Protein AF-A0A386PQL9-F1 (afdb_monomer_lite)

InterPro domains:
  IPR015046 Lactococcin-A immunity protein-like [PF08951] (4-92)

Sequence (111 aa):
MNSQKKEAFVGKIDNLLERLDKSTPKDDEQVKSLIQKAYNDINRPEKVSQQFNQVQDAISDLDVSFQRLALSKKYHFSSEQNDVINELRTLSRKSLKDSFIGAINGAVIPH

Secondary structure (DSSP, 8-state):
--HHHHHHHHHHHHHHHHHHHHHS-TT-HHHHHHHHHHHHHHHSSSSHHHHHHHHHHHHHHHHHHHHHHHHTTS----HHHHHHHHHHHHHHHHHHHHHHHHHHHHHS---

Foldseek 3Di:
DDQVVLVVLLVVLLVLLVVLLVPDDPPPPVLNVLSVQLNCQLVVDPGSVVSLVSLLVSLVSSLVSVVVCVVVVVDDQDPVSVVSNVVSNVSSVVSVVVVVVVVVVVVPDDD

pLDDT: mean 90.75, std 13.63, range [40.53, 98.5]

Radius of gyration: 15.43 Å; chains: 1; bounding box: 32×23×54 Å

Organism: NCBI:txid2304606

Structure (mmCIF, N/CA/C/O backbone):
data_AF-A0A386PQL9-F1
#
_entry.id   AF-A0A386PQL9-F1
#
loop_
_atom_site.group_PDB
_atom_site.id
_atom_site.type_symbol
_atom_site.label_atom_id
_atom_site.label_alt_id
_atom_site.label_comp_id
_atom_site.label_asym_id
_atom_site.label_entity_id
_atom_site.label_seq_id
_atom_site.pdbx_PDB_ins_code
_atom_site.Cartn_x
_atom_site.Cartn_y
_atom_site.Cartn_z
_atom_site.occupancy
_atom_site.B_iso_or_equiv
_atom_site.auth_seq_id
_atom_site.auth_comp_id
_atom_site.auth_asym_id
_atom_site.auth_atom_id
_atom_site.pdbx_PDB_model_num
ATOM 1 N N . MET A 1 1 ? -5.503 -0.508 20.065 1.00 72.44 1 MET A N 1
ATOM 2 C CA . MET A 1 1 ? -5.490 0.945 19.744 1.00 72.44 1 MET A CA 1
ATOM 3 C C . MET A 1 1 ? -6.903 1.514 19.842 1.00 72.44 1 MET A C 1
ATOM 5 O O . MET A 1 1 ? -7.836 0.775 19.549 1.00 72.44 1 MET A O 1
ATOM 9 N N . ASN A 1 2 ? -7.059 2.786 20.234 1.00 84.62 2 ASN A N 1
ATOM 10 C CA . ASN A 1 2 ? -8.352 3.489 20.176 1.00 84.62 2 ASN A CA 1
ATOM 11 C C . ASN A 1 2 ? -8.689 3.912 18.728 1.00 84.62 2 ASN A C 1
ATOM 13 O O . ASN A 1 2 ? -7.824 3.844 17.852 1.00 84.62 2 ASN A O 1
ATOM 17 N N . SER A 1 3 ? -9.931 4.337 18.474 1.00 85.12 3 SER A N 1
ATOM 18 C CA . SER A 1 3 ? -10.421 4.639 17.118 1.00 85.12 3 SER A CA 1
ATOM 19 C C . SER A 1 3 ? -9.625 5.741 16.412 1.00 85.12 3 SER A C 1
ATOM 21 O O . SER A 1 3 ? -9.207 5.529 15.282 1.00 85.12 3 SER A O 1
ATOM 23 N N . GLN A 1 4 ? -9.302 6.845 17.097 1.00 90.38 4 GLN A N 1
ATOM 24 C CA . GLN A 1 4 ? -8.495 7.937 16.526 1.00 90.38 4 GLN A CA 1
ATOM 25 C C . GLN A 1 4 ? -7.104 7.474 16.076 1.00 90.38 4 GLN A C 1
ATOM 27 O O . GLN A 1 4 ? -6.627 7.844 15.008 1.00 90.38 4 GLN A O 1
ATOM 32 N N . LYS A 1 5 ? -6.435 6.624 16.870 1.00 91.38 5 LYS A N 1
ATOM 33 C CA . LYS A 1 5 ? -5.129 6.078 16.479 1.00 91.38 5 LYS A CA 1
ATOM 34 C C . LYS A 1 5 ? -5.245 5.122 15.290 1.00 91.38 5 LYS A C 1
ATOM 36 O O . LYS A 1 5 ? -4.307 5.053 14.505 1.00 91.38 5 LYS A O 1
ATOM 41 N N . LYS A 1 6 ? -6.350 4.375 15.168 1.00 91.94 6 LYS A N 1
ATOM 42 C CA . LYS A 1 6 ? -6.602 3.513 14.000 1.00 9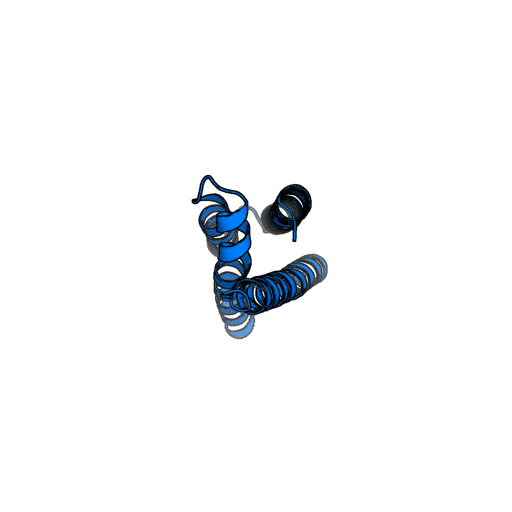1.94 6 LYS A CA 1
ATOM 43 C C . LYS A 1 6 ? -6.853 4.343 12.742 1.00 91.94 6 LYS A C 1
ATOM 45 O O . LYS A 1 6 ? -6.293 4.017 11.709 1.00 91.94 6 LYS A O 1
ATOM 50 N N . GLU A 1 7 ? -7.613 5.426 12.852 1.00 94.38 7 GLU A N 1
ATOM 51 C CA . GLU A 1 7 ? -7.885 6.353 11.749 1.00 94.38 7 GLU A CA 1
ATOM 52 C C . GLU A 1 7 ? -6.600 7.012 11.245 1.00 94.38 7 GLU A C 1
ATOM 54 O O . GLU A 1 7 ? -6.273 6.911 10.068 1.00 94.38 7 GLU A O 1
ATOM 59 N N . ALA A 1 8 ? -5.793 7.572 12.153 1.00 95.62 8 ALA A N 1
ATOM 60 C CA . ALA A 1 8 ? -4.492 8.138 11.802 1.00 95.62 8 ALA A CA 1
ATOM 61 C C . ALA A 1 8 ? -3.545 7.095 11.182 1.00 95.62 8 ALA A C 1
ATOM 63 O O . ALA A 1 8 ? -2.733 7.416 10.315 1.00 95.62 8 ALA A O 1
ATOM 64 N N . PHE A 1 9 ? -3.635 5.838 11.624 1.00 95.44 9 PHE A N 1
ATOM 65 C CA . PHE A 1 9 ? -2.850 4.746 11.062 1.00 95.44 9 PHE A CA 1
ATOM 66 C C . PHE A 1 9 ? -3.298 4.388 9.640 1.00 95.44 9 PHE A C 1
ATOM 68 O O . PHE A 1 9 ? -2.445 4.293 8.762 1.00 95.44 9 PHE A O 1
ATOM 75 N N . VAL A 1 10 ? -4.605 4.227 9.403 1.00 96.50 10 VAL A N 1
ATOM 76 C CA . VAL A 1 10 ? -5.162 3.966 8.064 1.00 96.50 10 VAL A CA 1
ATOM 77 C C . VAL A 1 10 ? -4.819 5.121 7.124 1.00 96.50 10 VAL A C 1
ATOM 79 O O . VAL A 1 10 ? -4.219 4.883 6.083 1.00 96.50 10 VAL A O 1
ATOM 82 N N . GLY A 1 11 ? -5.014 6.371 7.556 1.00 97.50 11 GLY A N 1
ATOM 83 C CA . GLY A 1 11 ? -4.627 7.541 6.767 1.00 97.50 11 GLY A CA 1
ATOM 84 C C . GLY A 1 11 ? -3.127 7.590 6.446 1.00 97.50 11 GLY A C 1
ATOM 85 O O . GLY A 1 11 ? -2.732 8.029 5.369 1.00 97.50 11 GLY A O 1
ATOM 86 N N . LYS A 1 12 ? -2.254 7.095 7.335 1.00 97.75 12 LYS A N 1
ATOM 87 C CA . LYS A 1 12 ? -0.821 6.962 7.025 1.00 97.75 12 LYS A CA 1
ATOM 88 C C . LYS A 1 12 ? -0.567 5.928 5.921 1.00 97.75 12 LYS A C 1
ATOM 90 O O . LYS A 1 12 ? 0.272 6.179 5.060 1.00 97.75 12 LYS A O 1
ATOM 95 N N . ILE A 1 13 ? -1.262 4.790 5.946 1.00 98.12 13 ILE A N 1
ATOM 96 C CA . ILE A 1 13 ? -1.167 3.769 4.893 1.00 98.12 13 ILE A CA 1
ATOM 97 C C . ILE A 1 13 ? -1.662 4.330 3.557 1.00 98.12 13 ILE A C 1
ATOM 99 O O . ILE A 1 13 ? -0.957 4.203 2.559 1.00 98.12 13 ILE A O 1
ATOM 103 N N . ASP A 1 14 ? -2.804 5.015 3.553 1.00 98.38 14 ASP A N 1
ATOM 104 C CA . ASP A 1 14 ? -3.382 5.632 2.356 1.00 98.38 14 ASP A CA 1
ATOM 105 C C . ASP A 1 14 ? -2.427 6.641 1.712 1.00 98.38 14 ASP A C 1
ATOM 107 O O . ASP A 1 14 ? -2.178 6.579 0.511 1.00 98.38 14 ASP A O 1
ATOM 111 N N . ASN A 1 15 ? -1.808 7.509 2.517 1.00 98.44 15 ASN A N 1
ATOM 112 C CA . ASN A 1 15 ? -0.818 8.472 2.031 1.00 98.44 15 ASN A CA 1
ATOM 113 C C . ASN A 1 15 ? 0.412 7.790 1.407 1.00 98.44 15 ASN A C 1
ATOM 115 O O . ASN A 1 15 ? 0.964 8.278 0.420 1.00 98.44 15 ASN A O 1
ATOM 119 N N . LEU A 1 16 ? 0.865 6.666 1.971 1.00 98.50 16 LEU A N 1
ATOM 120 C CA . LEU A 1 16 ? 1.985 5.903 1.416 1.00 98.50 16 LEU A CA 1
ATOM 121 C C . LEU A 1 16 ? 1.603 5.220 0.099 1.00 98.50 16 LEU A C 1
ATOM 123 O O . LEU A 1 16 ? 2.393 5.256 -0.843 1.00 98.50 16 LEU A O 1
ATOM 127 N N . LEU A 1 17 ? 0.400 4.648 0.009 1.00 98.50 17 LEU A N 1
ATOM 128 C CA . LEU A 1 17 ? -0.122 4.071 -1.232 1.00 98.50 17 LEU A CA 1
ATOM 129 C C . LEU A 1 17 ? -0.287 5.142 -2.315 1.00 98.50 17 LEU A C 1
ATOM 131 O O . LEU A 1 17 ? 0.127 4.927 -3.450 1.00 98.50 17 LEU A O 1
ATOM 135 N N . GLU A 1 18 ? -0.798 6.323 -1.969 1.00 98.25 18 GLU A N 1
ATOM 136 C CA . GLU A 1 18 ? -0.923 7.443 -2.903 1.00 98.25 18 GLU A CA 1
ATOM 137 C C . GLU A 1 18 ? 0.451 7.938 -3.384 1.00 98.25 18 GLU A C 1
ATOM 139 O O . GLU A 1 18 ? 0.654 8.171 -4.578 1.00 98.25 18 GLU A O 1
ATOM 144 N N . ARG A 1 19 ? 1.433 8.063 -2.481 1.00 98.12 19 ARG A N 1
ATOM 145 C CA . ARG A 1 19 ? 2.812 8.419 -2.851 1.00 98.12 19 ARG A CA 1
ATOM 146 C C . ARG A 1 19 ? 3.430 7.368 -3.774 1.00 98.12 19 ARG A C 1
ATOM 148 O O . ARG A 1 19 ? 4.118 7.718 -4.736 1.00 98.12 19 ARG A O 1
ATOM 155 N N . LEU A 1 20 ? 3.165 6.089 -3.517 1.00 97.81 20 LEU A N 1
ATOM 156 C CA . LEU A 1 20 ? 3.627 5.007 -4.375 1.00 97.81 20 LEU A CA 1
ATOM 157 C C . LEU A 1 20 ? 2.972 5.063 -5.764 1.00 97.81 20 LEU A C 1
ATOM 159 O O . LEU A 1 20 ? 3.675 4.951 -6.766 1.00 97.81 20 LEU A O 1
ATOM 163 N N . ASP A 1 21 ? 1.664 5.325 -5.849 1.00 97.88 21 ASP A N 1
ATOM 164 C CA . ASP A 1 21 ? 0.964 5.478 -7.133 1.00 97.88 21 ASP A CA 1
ATOM 165 C C . ASP A 1 21 ? 1.498 6.675 -7.934 1.00 97.88 21 ASP A C 1
ATOM 167 O O . ASP A 1 21 ? 1.749 6.564 -9.136 1.00 97.88 21 ASP A O 1
ATOM 171 N N . LYS A 1 22 ? 1.734 7.810 -7.264 1.00 97.31 22 LYS A N 1
ATOM 172 C CA . LYS A 1 22 ? 2.265 9.032 -7.889 1.00 97.31 22 LYS A CA 1
ATOM 173 C C . LYS A 1 22 ? 3.697 8.871 -8.392 1.00 97.31 22 LYS A C 1
ATOM 175 O O . LYS A 1 22 ? 4.043 9.465 -9.409 1.00 97.31 22 LYS A O 1
ATOM 180 N N . SER A 1 23 ? 4.522 8.093 -7.692 1.00 97.19 23 SER A N 1
ATOM 181 C CA . SER A 1 23 ? 5.899 7.796 -8.119 1.00 97.19 23 SER A CA 1
ATOM 182 C C . SER A 1 23 ? 5.976 6.733 -9.221 1.00 97.19 23 SER A C 1
ATOM 184 O O . SER A 1 23 ? 7.023 6.573 -9.845 1.00 97.19 23 SER A O 1
ATOM 186 N N . THR A 1 24 ? 4.885 6.007 -9.476 1.00 96.88 24 THR A N 1
ATOM 187 C CA . THR A 1 24 ? 4.800 5.007 -10.545 1.00 96.88 24 THR A CA 1
ATOM 188 C C . THR A 1 24 ? 4.522 5.691 -11.894 1.00 96.88 24 THR A C 1
ATOM 190 O O . THR A 1 24 ? 3.627 6.543 -11.962 1.00 96.88 24 THR A O 1
ATOM 193 N N . PRO A 1 25 ? 5.241 5.334 -12.982 1.00 95.88 25 PRO A N 1
ATOM 194 C CA . PRO A 1 25 ? 4.974 5.847 -14.325 1.00 95.88 25 PRO A CA 1
ATOM 195 C C . PRO A 1 25 ? 3.501 5.716 -14.722 1.00 95.88 25 PRO A C 1
ATOM 197 O O . PRO A 1 25 ? 2.816 4.769 -14.340 1.00 95.88 25 PRO A O 1
ATOM 200 N N . LYS A 1 26 ? 2.991 6.694 -15.479 1.00 92.00 26 LYS A N 1
ATOM 201 C CA . LYS A 1 26 ? 1.565 6.750 -15.851 1.00 92.00 26 LYS A CA 1
ATOM 202 C C . LYS A 1 26 ? 1.125 5.585 -16.734 1.00 92.00 26 LYS A C 1
ATOM 204 O O . LYS A 1 26 ? -0.037 5.208 -16.674 1.00 92.00 26 LYS A O 1
ATOM 209 N N . ASP A 1 27 ? 2.042 5.062 -17.530 1.00 93.75 27 ASP A N 1
ATOM 210 C CA . ASP A 1 27 ? 1.871 3.956 -18.467 1.00 93.75 27 ASP A CA 1
ATOM 211 C C . ASP A 1 27 ? 2.074 2.576 -17.825 1.00 93.75 27 ASP A C 1
ATOM 213 O O . ASP A 1 27 ? 1.750 1.563 -18.444 1.00 93.75 27 ASP A O 1
ATOM 217 N N . ASP A 1 28 ? 2.538 2.510 -16.572 1.00 95.44 28 ASP A N 1
ATOM 218 C CA . ASP A 1 28 ? 2.624 1.248 -15.839 1.00 95.44 28 ASP A CA 1
ATOM 219 C C . ASP A 1 28 ? 1.290 0.901 -15.164 1.00 95.44 28 ASP A C 1
ATOM 221 O O . ASP A 1 28 ? 1.099 1.004 -13.946 1.00 95.44 28 ASP A O 1
ATOM 225 N N . GLU A 1 29 ? 0.327 0.501 -15.994 1.00 95.69 29 GLU A N 1
ATOM 226 C CA . GLU A 1 29 ? -1.017 0.123 -15.549 1.00 95.69 29 GLU A CA 1
ATOM 227 C C . GLU A 1 29 ? -0.995 -1.071 -14.589 1.00 95.69 29 GLU A C 1
ATOM 229 O O . GLU A 1 29 ? -1.833 -1.162 -13.690 1.00 95.69 29 GLU A O 1
ATOM 234 N N . GLN A 1 30 ? -0.023 -1.978 -14.741 1.00 96.62 30 GLN A N 1
ATOM 235 C CA . GLN A 1 30 ? 0.083 -3.161 -13.898 1.00 96.62 30 GLN A CA 1
ATOM 236 C C . GLN A 1 30 ? 0.410 -2.782 -12.452 1.00 96.62 30 GLN A C 1
ATOM 238 O O . GLN A 1 30 ? -0.293 -3.212 -11.534 1.00 96.62 30 GLN A O 1
ATOM 243 N N . VAL A 1 31 ? 1.456 -1.983 -12.231 1.00 97.38 31 VAL A N 1
ATOM 244 C CA . VAL A 1 31 ? 1.845 -1.560 -10.880 1.00 97.38 31 VAL A CA 1
ATOM 245 C C . VAL A 1 31 ? 0.770 -0.660 -10.272 1.00 97.38 31 VAL A C 1
ATOM 247 O O . VAL A 1 31 ? 0.376 -0.882 -9.125 1.00 97.38 31 VAL A O 1
ATOM 250 N N . LYS A 1 32 ? 0.216 0.284 -11.044 1.00 97.94 32 LYS A N 1
ATOM 251 C CA . LYS A 1 32 ? -0.870 1.161 -10.574 1.00 97.94 32 LYS A CA 1
ATOM 252 C C . LYS A 1 32 ? -2.116 0.387 -10.160 1.00 97.94 32 LYS A C 1
ATOM 254 O O . LYS A 1 32 ? -2.664 0.641 -9.089 1.00 97.94 32 LYS A O 1
ATOM 259 N N . SER A 1 33 ? -2.533 -0.602 -10.950 1.00 98.19 33 SER A N 1
ATOM 260 C CA . SER A 1 33 ? -3.689 -1.442 -10.625 1.00 98.19 33 SER A CA 1
ATOM 261 C C . SER A 1 33 ? -3.496 -2.198 -9.307 1.00 98.19 33 SER A C 1
ATOM 263 O O . SER A 1 33 ? -4.417 -2.261 -8.492 1.00 98.19 33 SER A O 1
ATOM 265 N N . LEU A 1 34 ? -2.290 -2.713 -9.045 1.00 98.50 34 LEU A N 1
ATOM 266 C CA . LEU A 1 34 ? -1.979 -3.388 -7.783 1.00 98.50 34 LEU A CA 1
ATOM 267 C C . LEU A 1 34 ? -2.062 -2.433 -6.582 1.00 98.50 34 LEU A C 1
ATOM 269 O O . LEU A 1 34 ? -2.643 -2.793 -5.557 1.00 98.50 34 LEU A O 1
ATOM 273 N N . ILE A 1 35 ? -1.532 -1.213 -6.714 1.00 98.50 35 ILE A N 1
ATOM 274 C CA . ILE A 1 35 ? -1.585 -0.191 -5.656 1.00 98.50 35 ILE A CA 1
ATOM 275 C C . ILE A 1 35 ? -3.037 0.208 -5.370 1.00 98.50 35 ILE A C 1
ATOM 277 O O . ILE A 1 35 ? -3.463 0.221 -4.215 1.00 98.50 35 ILE A O 1
ATOM 281 N N . GLN A 1 36 ? -3.817 0.473 -6.420 1.00 98.12 36 GLN A N 1
ATOM 282 C CA . GLN A 1 36 ? -5.230 0.830 -6.299 1.00 98.12 36 GLN A CA 1
ATOM 283 C C . GLN A 1 36 ? -6.059 -0.305 -5.702 1.00 98.12 36 GLN A C 1
ATOM 285 O O . GLN A 1 36 ? -6.929 -0.051 -4.872 1.00 98.12 36 GLN A O 1
ATOM 290 N N . LYS A 1 37 ? -5.774 -1.561 -6.066 1.00 98.50 37 LYS A N 1
ATOM 291 C CA . LYS A 1 37 ? -6.407 -2.725 -5.442 1.00 98.50 37 LYS A CA 1
ATOM 292 C C . LYS A 1 37 ? -6.167 -2.727 -3.933 1.00 98.50 37 LYS A C 1
ATOM 294 O O . LYS A 1 37 ? -7.130 -2.846 -3.186 1.00 98.50 37 LYS A O 1
ATOM 299 N N . ALA A 1 38 ? -4.925 -2.543 -3.482 1.00 98.50 38 ALA A N 1
ATOM 300 C CA . ALA A 1 38 ? -4.614 -2.510 -2.053 1.00 98.50 38 ALA A CA 1
ATOM 301 C C . ALA A 1 38 ? -5.332 -1.358 -1.328 1.00 98.50 38 ALA A C 1
ATOM 303 O O . ALA A 1 38 ? -5.912 -1.569 -0.264 1.00 98.50 38 ALA A O 1
ATOM 304 N N . TYR A 1 39 ? -5.352 -0.163 -1.927 1.00 98.50 39 TYR A N 1
ATOM 305 C CA . TYR A 1 39 ? -6.089 0.987 -1.395 1.00 98.50 39 TYR A CA 1
ATOM 306 C C . TYR A 1 39 ? -7.588 0.688 -1.252 1.00 98.50 39 TYR A C 1
ATOM 308 O O . TYR A 1 39 ? -8.179 0.929 -0.198 1.00 98.50 39 TYR A O 1
ATOM 316 N N . ASN A 1 40 ? -8.195 0.112 -2.290 1.00 98.31 40 ASN A N 1
ATOM 317 C CA . ASN A 1 40 ? -9.612 -0.234 -2.303 1.00 98.31 40 ASN A CA 1
ATOM 318 C C . ASN A 1 40 ? -9.938 -1.351 -1.306 1.00 98.31 40 ASN A C 1
ATOM 320 O O . ASN A 1 40 ? -10.941 -1.258 -0.607 1.00 98.31 40 ASN A O 1
ATOM 324 N N . ASP A 1 41 ? -9.098 -2.382 -1.199 1.00 98.19 41 ASP A N 1
ATOM 325 C CA . ASP A 1 41 ? -9.292 -3.489 -0.257 1.00 98.19 41 ASP A CA 1
ATOM 326 C C . ASP A 1 41 ? -9.296 -2.981 1.199 1.00 98.19 41 ASP A C 1
ATOM 328 O O . ASP A 1 41 ? -10.141 -3.396 1.999 1.00 98.19 41 ASP A O 1
ATOM 332 N N . ILE A 1 42 ? -8.414 -2.025 1.524 1.00 97.94 42 ILE A N 1
ATOM 333 C CA . ILE A 1 42 ? -8.358 -1.374 2.842 1.00 97.94 42 ILE A CA 1
ATOM 334 C C . ILE A 1 42 ? -9.590 -0.508 3.089 1.00 97.94 42 ILE A C 1
ATOM 336 O O . ILE A 1 42 ? -10.167 -0.585 4.172 1.00 97.94 42 ILE A O 1
ATOM 340 N N . ASN A 1 43 ? -9.997 0.296 2.104 1.00 97.75 43 ASN A N 1
ATOM 341 C CA . ASN A 1 43 ? -11.046 1.307 2.260 1.00 97.75 43 ASN A CA 1
ATOM 342 C C . ASN A 1 43 ? -12.464 0.805 1.951 1.00 97.75 43 ASN A C 1
ATOM 344 O O . ASN A 1 43 ? -13.431 1.529 2.176 1.00 97.75 43 ASN A O 1
ATOM 348 N N . ARG A 1 44 ? -12.619 -0.439 1.485 1.00 97.25 44 ARG A N 1
ATOM 349 C CA . ARG A 1 44 ? -13.923 -1.062 1.213 1.00 97.25 44 ARG A CA 1
ATOM 350 C C . ARG A 1 44 ? -14.858 -1.079 2.434 1.00 97.25 44 ARG A C 1
ATOM 352 O O . ARG A 1 44 ? -16.046 -0.828 2.249 1.00 97.25 44 ARG A O 1
ATOM 359 N N . PRO A 1 45 ? -14.410 -1.410 3.662 1.00 96.25 45 PRO A N 1
ATOM 360 C CA . PRO A 1 45 ? -15.266 -1.332 4.842 1.00 96.25 45 PRO A CA 1
ATOM 361 C C . PRO A 1 45 ? -15.496 0.119 5.282 1.00 96.25 45 PRO A C 1
ATOM 363 O O . PRO A 1 45 ? -14.559 0.909 5.338 1.00 96.25 45 PRO A O 1
ATOM 366 N N . GLU A 1 46 ? -16.713 0.443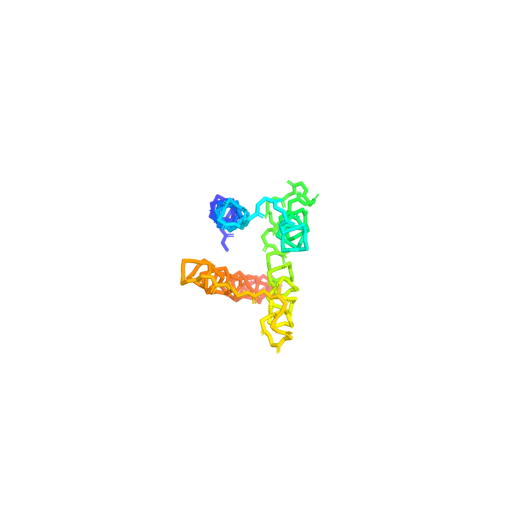 5.722 1.00 93.69 46 GLU A N 1
ATOM 367 C CA . GLU A 1 46 ? -17.049 1.784 6.235 1.00 93.69 46 GLU A CA 1
ATOM 368 C C . GLU A 1 46 ? -16.430 2.076 7.611 1.00 93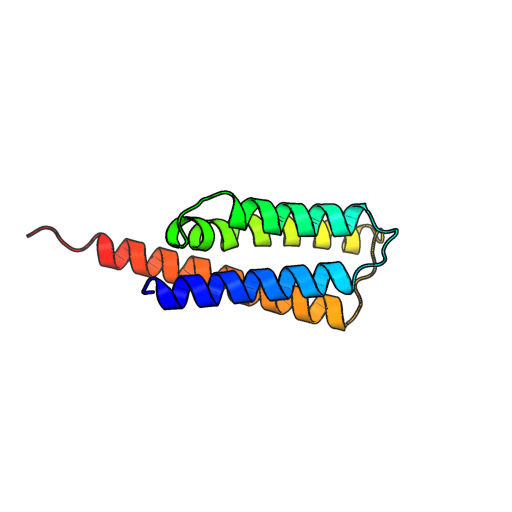.69 46 GLU A C 1
ATOM 370 O O . GLU A 1 46 ? -16.190 3.224 7.982 1.00 93.69 46 GLU A O 1
ATOM 375 N N . LYS A 1 47 ? -16.193 1.035 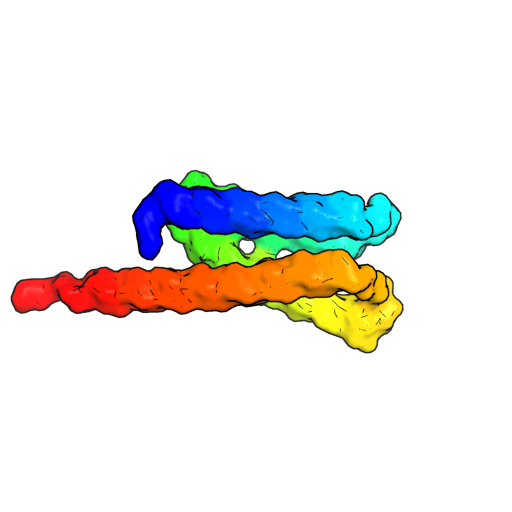8.419 1.00 95.19 47 LYS A N 1
ATOM 376 C CA . LYS A 1 47 ? -15.694 1.194 9.789 1.00 95.19 47 LYS A CA 1
ATOM 377 C C . LYS A 1 47 ? -14.172 1.194 9.806 1.00 95.19 47 LYS A C 1
ATOM 379 O O . LYS A 1 47 ? -13.557 0.179 9.488 1.00 95.19 47 LYS A O 1
ATOM 384 N N . VAL A 1 48 ? -13.574 2.246 10.366 1.00 93.56 48 VAL A N 1
ATOM 385 C CA . VAL A 1 48 ? -12.116 2.371 10.580 1.00 93.56 48 VAL A CA 1
ATOM 386 C C . VAL A 1 48 ? -11.504 1.152 11.283 1.00 93.56 48 VAL A C 1
ATOM 388 O O . VAL A 1 48 ? -10.384 0.740 10.991 1.00 93.56 48 VAL A O 1
ATOM 391 N N . SER A 1 49 ? -12.229 0.527 12.215 1.00 91.06 49 SER A N 1
ATOM 392 C CA . SER A 1 49 ? -11.753 -0.690 12.882 1.00 91.06 49 SER A CA 1
ATOM 393 C C . SER A 1 49 ? -11.605 -1.879 11.932 1.00 91.06 49 SER A C 1
ATOM 395 O O . SER A 1 49 ? -10.691 -2.674 12.126 1.00 91.06 49 SER A O 1
ATOM 397 N N . GLN A 1 50 ? -12.480 -1.993 10.932 1.00 92.88 50 GLN A N 1
ATOM 398 C CA . GLN A 1 50 ? -12.428 -3.023 9.901 1.00 92.88 50 GLN A CA 1
ATOM 399 C C . GLN A 1 50 ? -11.368 -2.682 8.855 1.00 92.88 50 GLN A C 1
ATOM 401 O O . GLN A 1 50 ? -10.577 -3.558 8.528 1.00 92.88 50 GLN A O 1
ATOM 406 N N . GLN A 1 51 ? -11.278 -1.419 8.420 1.00 95.38 51 GLN A N 1
ATOM 407 C CA . GLN A 1 51 ? -10.209 -0.943 7.531 1.00 95.38 51 GLN A CA 1
ATOM 408 C C . GLN A 1 51 ? -8.824 -1.261 8.112 1.00 95.38 51 GLN A C 1
ATOM 410 O O . GLN A 1 51 ? -7.991 -1.880 7.457 1.00 95.38 51 GLN A O 1
ATOM 415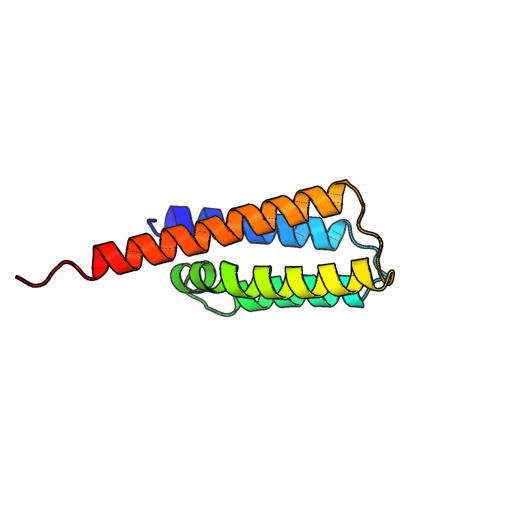 N N . PHE A 1 52 ? -8.611 -0.954 9.398 1.00 94.06 52 PHE A N 1
ATOM 416 C CA . PHE A 1 52 ? -7.377 -1.279 10.120 1.00 94.06 52 PHE A CA 1
ATOM 417 C C . PHE A 1 52 ? -7.027 -2.774 10.061 1.00 94.06 52 PHE A C 1
ATOM 419 O O . PHE A 1 52 ? -5.862 -3.125 9.872 1.00 94.06 52 PHE A O 1
ATOM 426 N N . ASN A 1 53 ? -8.031 -3.647 10.189 1.00 91.94 53 ASN A N 1
ATOM 427 C CA . ASN A 1 53 ? -7.843 -5.094 10.116 1.00 91.94 53 ASN A CA 1
ATOM 428 C C . ASN A 1 53 ? -7.522 -5.569 8.686 1.00 91.94 53 ASN A C 1
ATOM 430 O O . ASN A 1 53 ? -6.829 -6.567 8.539 1.00 91.94 53 ASN A O 1
ATOM 434 N N . GLN A 1 54 ? -7.995 -4.871 7.644 1.00 95.19 54 GLN A N 1
ATOM 435 C CA . GLN A 1 54 ? -7.681 -5.197 6.244 1.00 95.19 54 GLN A CA 1
ATOM 436 C C . GLN A 1 54 ? -6.245 -4.828 5.847 1.00 95.19 54 GLN A C 1
ATOM 438 O O . GLN A 1 54 ? -5.727 -5.392 4.887 1.00 95.19 54 GLN A O 1
ATOM 443 N N . VAL A 1 55 ? -5.583 -3.917 6.576 1.00 95.75 55 VAL A N 1
ATOM 444 C CA . VAL A 1 55 ? -4.237 -3.430 6.216 1.00 95.75 55 VAL A CA 1
ATOM 445 C C . VAL A 1 55 ? -3.244 -4.572 6.037 1.00 95.75 55 VAL A C 1
ATOM 447 O O . VAL A 1 55 ? -2.492 -4.565 5.067 1.00 95.75 55 VAL A O 1
ATOM 450 N N . GLN A 1 56 ? -3.223 -5.545 6.954 1.00 94.69 56 GLN A N 1
ATOM 451 C CA . GLN A 1 56 ? -2.233 -6.618 6.875 1.00 94.69 56 GLN A CA 1
ATOM 452 C C . GLN A 1 56 ? -2.380 -7.435 5.590 1.00 94.69 56 GLN A C 1
ATOM 454 O O . GLN A 1 56 ? -1.387 -7.683 4.907 1.00 94.69 56 GLN A O 1
ATOM 459 N N . ASP A 1 57 ? -3.604 -7.844 5.275 1.00 95.38 57 ASP A N 1
ATOM 460 C CA . ASP A 1 57 ? -3.873 -8.721 4.140 1.00 95.38 57 ASP A CA 1
ATOM 461 C C . ASP A 1 57 ? -3.632 -7.976 2.822 1.00 95.38 57 ASP A C 1
ATOM 463 O O . ASP A 1 57 ? -2.876 -8.446 1.973 1.00 95.38 57 ASP A O 1
ATOM 467 N N . ALA A 1 58 ? -4.162 -6.754 2.695 1.00 97.94 58 ALA A N 1
ATOM 468 C CA . ALA A 1 58 ? -4.016 -5.941 1.489 1.00 97.94 58 ALA A CA 1
ATOM 469 C C . ALA A 1 58 ? -2.549 -5.598 1.174 1.00 97.94 58 ALA A C 1
ATOM 471 O O . ALA A 1 58 ? -2.118 -5.688 0.022 1.00 97.94 58 ALA A O 1
ATOM 472 N N . ILE A 1 59 ? -1.757 -5.234 2.190 1.00 98.19 59 ILE A N 1
ATOM 473 C CA . ILE A 1 59 ? -0.337 -4.916 1.996 1.00 98.19 59 ILE A CA 1
ATOM 474 C C . ILE A 1 59 ? 0.495 -6.181 1.758 1.00 98.19 59 ILE A C 1
ATOM 476 O O . ILE A 1 59 ? 1.438 -6.140 0.969 1.00 98.19 59 ILE A O 1
ATOM 480 N N . SER A 1 60 ? 0.151 -7.312 2.380 1.00 97.06 60 SER A N 1
ATOM 481 C CA . SER A 1 60 ? 0.819 -8.593 2.117 1.00 97.06 60 SER A CA 1
ATOM 482 C C . SER A 1 60 ? 0.602 -9.063 0.674 1.00 97.06 60 SER A C 1
ATOM 484 O O . SER A 1 60 ? 1.554 -9.475 0.008 1.00 97.06 60 SER A O 1
ATOM 486 N N . ASP A 1 61 ? -0.622 -8.955 0.158 1.00 98.06 61 ASP A N 1
ATOM 487 C CA . ASP A 1 61 ? -0.948 -9.301 -1.230 1.00 98.06 61 ASP A CA 1
ATOM 488 C C . ASP A 1 61 ? -0.227 -8.396 -2.241 1.00 98.06 61 ASP A C 1
ATOM 490 O O . ASP A 1 61 ? 0.301 -8.869 -3.260 1.00 98.06 61 ASP A O 1
ATOM 494 N N . LEU A 1 62 ? -0.172 -7.092 -1.949 1.00 98.38 62 LEU A N 1
ATOM 495 C CA . LEU A 1 62 ? 0.583 -6.122 -2.739 1.00 98.38 62 LEU A CA 1
ATOM 496 C C . LEU A 1 62 ? 2.071 -6.483 -2.776 1.00 98.38 62 LEU A C 1
ATOM 498 O O . LEU A 1 62 ? 2.677 -6.535 -3.846 1.00 98.38 62 LEU A O 1
ATOM 502 N N . ASP A 1 63 ? 2.645 -6.788 -1.612 1.00 97.62 63 ASP A N 1
ATOM 503 C CA . ASP A 1 63 ? 4.054 -7.132 -1.460 1.00 97.62 63 ASP A CA 1
ATOM 504 C C . ASP A 1 63 ? 4.433 -8.386 -2.261 1.00 97.62 63 ASP A C 1
ATOM 506 O O . ASP A 1 63 ? 5.396 -8.376 -3.031 1.00 97.62 63 ASP A O 1
ATOM 510 N N . VAL A 1 64 ? 3.635 -9.454 -2.160 1.00 98.00 64 VAL A N 1
ATOM 511 C CA . VAL A 1 64 ? 3.838 -10.678 -2.952 1.00 98.00 64 VAL A CA 1
ATOM 512 C C . VAL A 1 64 ? 3.815 -10.370 -4.451 1.00 98.00 64 VAL A C 1
ATOM 514 O O . VAL A 1 64 ? 4.634 -10.893 -5.213 1.00 98.00 64 VAL A O 1
ATOM 517 N N . SER A 1 65 ? 2.901 -9.504 -4.888 1.00 98.19 65 SER A N 1
ATOM 518 C CA . SER A 1 65 ? 2.788 -9.114 -6.294 1.00 98.19 65 SER A CA 1
ATOM 519 C C . SER A 1 65 ? 4.014 -8.325 -6.761 1.00 98.19 65 SER A C 1
ATOM 521 O O . SER A 1 65 ? 4.592 -8.647 -7.801 1.00 98.19 65 SER A O 1
ATOM 523 N N . PHE A 1 66 ? 4.485 -7.362 -5.970 1.00 97.94 66 PHE A N 1
ATOM 524 C CA . PHE A 1 66 ? 5.694 -6.594 -6.272 1.00 97.94 66 PHE A CA 1
ATOM 525 C C . PHE A 1 66 ? 6.956 -7.447 -6.293 1.00 97.94 66 PHE A C 1
ATOM 527 O O . PHE A 1 66 ? 7.770 -7.306 -7.206 1.00 97.94 66 PHE A O 1
ATOM 534 N N . GLN A 1 67 ? 7.105 -8.381 -5.353 1.00 96.75 67 GLN A N 1
ATOM 535 C CA . GLN A 1 67 ? 8.224 -9.323 -5.361 1.00 96.75 67 GLN A CA 1
ATOM 536 C C . GLN A 1 67 ? 8.236 -10.149 -6.649 1.00 96.75 67 GLN A C 1
ATOM 538 O O . GLN A 1 67 ? 9.285 -10.295 -7.271 1.00 96.75 67 GLN A O 1
ATOM 543 N N . ARG A 1 68 ? 7.075 -10.630 -7.113 1.00 97.81 68 ARG A N 1
ATOM 544 C CA . ARG A 1 68 ? 6.975 -11.348 -8.394 1.00 97.81 68 ARG A CA 1
ATOM 545 C C . ARG A 1 68 ? 7.373 -10.471 -9.582 1.00 97.81 68 ARG A C 1
ATOM 547 O O . ARG A 1 68 ? 8.082 -10.954 -10.466 1.00 97.81 68 ARG A O 1
ATOM 554 N N . LEU A 1 69 ? 6.960 -9.203 -9.616 1.00 97.06 69 LEU A N 1
ATOM 555 C CA . LEU A 1 69 ? 7.346 -8.270 -10.684 1.00 97.06 69 LEU A CA 1
ATOM 556 C C . LEU A 1 69 ? 8.852 -7.994 -10.692 1.00 97.06 69 LEU A C 1
ATOM 558 O O . LEU A 1 69 ? 9.476 -8.072 -11.749 1.00 97.06 69 LEU A O 1
ATOM 562 N N . ALA A 1 70 ? 9.440 -7.760 -9.519 1.00 95.06 70 ALA A N 1
ATOM 563 C CA . ALA A 1 70 ? 10.873 -7.527 -9.374 1.00 95.06 70 ALA A CA 1
ATOM 564 C C . ALA A 1 70 ? 11.695 -8.769 -9.765 1.00 95.06 70 ALA A C 1
ATOM 566 O O . ALA A 1 70 ? 12.631 -8.673 -10.557 1.00 95.06 70 ALA A O 1
ATOM 567 N N . LEU A 1 71 ? 11.311 -9.955 -9.275 1.00 96.69 71 LEU A N 1
ATOM 568 C CA . LEU A 1 71 ? 11.996 -11.220 -9.573 1.00 96.69 71 LEU A CA 1
ATOM 569 C C . LEU A 1 71 ? 11.900 -11.603 -11.055 1.00 96.69 71 LEU A C 1
ATOM 571 O O . LEU A 1 71 ? 12.849 -12.147 -11.614 1.00 96.69 71 LEU A O 1
ATOM 575 N N . SER A 1 72 ? 10.775 -11.291 -11.704 1.00 96.56 72 SER A N 1
ATOM 576 C CA . SER A 1 72 ? 10.588 -11.510 -13.145 1.00 96.56 72 SER A CA 1
ATOM 577 C C . SER A 1 72 ? 11.138 -10.382 -14.022 1.00 96.56 72 SER A C 1
ATOM 579 O O . SER A 1 72 ? 10.996 -10.455 -15.241 1.00 96.56 72 SER A O 1
ATOM 581 N N . LYS A 1 73 ? 11.777 -9.359 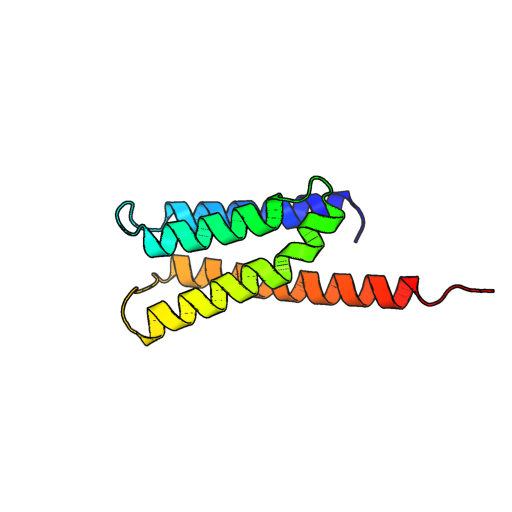-13.429 1.00 95.00 73 LYS A N 1
ATOM 582 C CA . LYS A 1 73 ? 12.312 -8.168 -14.116 1.00 95.00 73 LYS A CA 1
ATOM 583 C C . LYS A 1 73 ? 11.263 -7.403 -14.935 1.00 95.00 73 LYS A C 1
ATOM 585 O O . LYS A 1 73 ? 11.605 -6.711 -15.887 1.00 95.00 73 LYS A O 1
ATOM 590 N N . LYS A 1 74 ? 9.983 -7.533 -14.573 1.00 95.12 74 LYS A N 1
ATOM 591 C CA . LYS A 1 74 ? 8.879 -6.794 -15.203 1.00 95.12 74 LYS A CA 1
ATOM 592 C C . LYS A 1 74 ? 8.810 -5.350 -14.732 1.00 95.12 74 LYS A C 1
ATOM 594 O O . LYS A 1 74 ? 8.312 -4.506 -15.459 1.00 95.12 74 LYS A O 1
ATOM 599 N N . TYR A 1 75 ? 9.313 -5.083 -13.529 1.00 95.94 75 TYR A N 1
ATOM 600 C CA . TYR A 1 75 ? 9.374 -3.743 -12.975 1.00 95.94 75 TYR A CA 1
ATOM 601 C C . TYR A 1 75 ? 10.621 -3.561 -12.117 1.00 95.94 75 TYR A C 1
ATOM 603 O O . TYR A 1 75 ? 10.987 -4.445 -11.337 1.00 95.94 75 TYR A O 1
ATOM 611 N N . HIS A 1 76 ? 11.251 -2.397 -12.244 1.00 95.75 76 HIS A N 1
ATOM 612 C CA . HIS A 1 76 ? 12.403 -2.002 -11.446 1.00 95.75 76 HIS A CA 1
ATOM 613 C C . HIS A 1 76 ? 12.000 -0.863 -10.515 1.00 95.75 76 HIS A C 1
ATOM 615 O O . HIS A 1 76 ? 11.956 0.294 -10.923 1.00 95.75 76 HIS A O 1
ATOM 621 N N . PHE A 1 77 ? 11.716 -1.206 -9.259 1.00 96.62 77 PHE A N 1
ATOM 622 C CA . PHE A 1 77 ? 11.367 -0.213 -8.249 1.00 96.62 77 PHE A CA 1
ATOM 623 C C . PHE A 1 77 ? 12.553 0.712 -7.964 1.00 96.62 77 PHE A C 1
ATOM 625 O O . PHE A 1 77 ? 13.671 0.244 -7.718 1.00 96.62 77 PHE A O 1
ATOM 632 N N . SER A 1 78 ? 12.304 2.021 -7.965 1.00 97.56 78 SER A N 1
ATOM 633 C CA . SER A 1 78 ? 13.295 3.028 -7.584 1.00 97.56 78 SER A CA 1
ATOM 634 C C . SER A 1 78 ? 13.652 2.925 -6.096 1.00 97.56 78 SER A C 1
ATOM 636 O O . SER A 1 78 ? 12.961 2.265 -5.316 1.00 97.56 78 SER A O 1
ATOM 638 N N . SER A 1 79 ? 14.727 3.594 -5.668 1.00 97.00 79 SER A N 1
ATOM 639 C CA . SER A 1 79 ? 15.069 3.654 -4.237 1.00 97.00 79 SER A CA 1
ATOM 640 C C . SER A 1 79 ? 13.916 4.229 -3.412 1.00 97.00 79 SER A C 1
ATOM 642 O O . SER A 1 79 ? 13.537 3.640 -2.407 1.00 97.00 79 SER A O 1
ATOM 644 N N . GLU A 1 80 ? 13.296 5.315 -3.886 1.00 96.19 80 GLU A N 1
ATOM 645 C CA . GLU A 1 80 ? 12.164 5.942 -3.200 1.00 96.19 80 GLU A CA 1
ATOM 646 C C . GLU A 1 80 ? 10.965 4.991 -3.083 1.00 96.19 80 GLU A C 1
ATOM 648 O O . GLU A 1 80 ? 10.352 4.884 -2.021 1.00 96.19 80 GLU A O 1
ATOM 653 N N . GLN A 1 81 ? 10.639 4.265 -4.155 1.00 97.75 81 GLN A N 1
ATOM 654 C CA . GLN A 1 81 ? 9.545 3.296 -4.131 1.00 97.75 81 GLN A CA 1
ATOM 655 C C . GLN A 1 81 ? 9.836 2.151 -3.159 1.00 97.75 81 GLN A C 1
ATOM 657 O O . GLN A 1 81 ? 8.952 1.747 -2.406 1.00 97.75 81 GLN A O 1
ATOM 662 N N . ASN A 1 82 ? 11.075 1.652 -3.130 1.00 97.88 82 ASN A N 1
ATOM 663 C CA . ASN A 1 82 ? 11.485 0.617 -2.184 1.00 97.88 82 ASN A CA 1
ATOM 664 C C . ASN A 1 82 ? 11.383 1.092 -0.729 1.00 97.88 82 ASN A C 1
ATOM 666 O O . ASN A 1 82 ? 10.944 0.319 0.124 1.00 97.88 82 ASN A O 1
ATOM 670 N N . ASP A 1 83 ? 11.725 2.348 -0.443 1.00 97.94 83 ASP A N 1
ATOM 671 C CA . ASP A 1 83 ? 11.575 2.926 0.894 1.00 97.94 83 ASP A CA 1
ATOM 672 C C . ASP A 1 83 ? 10.102 2.964 1.320 1.00 97.94 83 ASP A C 1
ATOM 674 O O . ASP A 1 83 ? 9.758 2.505 2.413 1.00 97.94 83 ASP A O 1
ATOM 678 N N . VAL A 1 84 ? 9.212 3.412 0.428 1.00 98.19 84 VAL A N 1
ATOM 679 C CA . VAL A 1 84 ? 7.760 3.423 0.672 1.00 98.19 84 VAL A CA 1
ATOM 680 C C . VAL A 1 84 ? 7.218 2.003 0.874 1.00 98.19 84 VAL A C 1
ATOM 682 O O . VAL A 1 84 ? 6.470 1.757 1.822 1.00 98.19 84 VAL A O 1
ATOM 685 N N . ILE A 1 85 ? 7.628 1.040 0.043 1.00 98.06 85 ILE A N 1
ATOM 686 C CA . ILE A 1 85 ? 7.238 -0.375 0.171 1.00 98.06 85 ILE A CA 1
ATOM 687 C C . ILE A 1 85 ? 7.705 -0.948 1.518 1.00 98.06 85 ILE A C 1
ATOM 689 O O . ILE A 1 85 ? 6.952 -1.652 2.195 1.00 98.06 85 ILE A O 1
ATOM 693 N N . ASN A 1 86 ? 8.927 -0.638 1.949 1.00 97.50 86 ASN A N 1
ATOM 694 C CA . ASN A 1 86 ? 9.452 -1.087 3.238 1.00 97.50 86 ASN A CA 1
ATOM 695 C C . ASN A 1 86 ? 8.703 -0.465 4.423 1.00 97.50 86 ASN A C 1
ATOM 697 O O . ASN A 1 86 ? 8.451 -1.149 5.424 1.00 97.50 86 ASN A O 1
ATOM 701 N N . GLU A 1 87 ? 8.301 0.801 4.314 1.00 97.75 87 GLU A N 1
ATOM 702 C CA . GLU A 1 87 ? 7.474 1.452 5.326 1.00 97.75 87 GLU A CA 1
ATOM 703 C C . GLU A 1 87 ? 6.079 0.813 5.408 1.00 97.75 87 GLU A C 1
ATOM 705 O O . GLU A 1 87 ? 5.632 0.466 6.506 1.00 97.75 87 GLU A O 1
ATOM 710 N N . LEU A 1 88 ? 5.435 0.553 4.263 1.00 97.62 88 LEU A N 1
ATOM 711 C CA . LEU A 1 88 ? 4.161 -0.170 4.184 1.00 97.62 88 LEU A CA 1
ATOM 712 C C . LEU A 1 88 ? 4.257 -1.549 4.852 1.00 97.62 88 LEU A C 1
ATOM 714 O O . LEU A 1 88 ? 3.448 -1.863 5.727 1.00 97.62 88 LEU A O 1
ATOM 718 N N . ARG A 1 89 ? 5.289 -2.344 4.531 1.00 96.00 89 ARG A N 1
ATOM 719 C CA . ARG A 1 89 ? 5.543 -3.656 5.163 1.00 96.00 89 ARG A CA 1
ATOM 720 C C . ARG A 1 89 ? 5.693 -3.547 6.681 1.00 96.00 89 ARG A C 1
ATOM 722 O O . ARG A 1 89 ? 5.156 -4.367 7.428 1.00 96.00 89 ARG A O 1
ATOM 729 N N . THR A 1 90 ? 6.430 -2.544 7.150 1.00 96.00 90 THR A N 1
ATOM 730 C CA . THR A 1 90 ? 6.686 -2.334 8.582 1.00 96.00 90 THR A CA 1
ATOM 731 C C . THR A 1 90 ? 5.402 -1.982 9.326 1.00 96.00 90 THR A C 1
ATOM 733 O O . THR A 1 90 ? 5.111 -2.556 10.379 1.00 96.00 90 THR A O 1
ATOM 736 N N . LEU A 1 91 ? 4.605 -1.070 8.768 1.00 93.81 91 LEU A N 1
ATOM 737 C CA . LEU A 1 91 ? 3.332 -0.665 9.352 1.00 93.81 91 LEU A CA 1
ATOM 738 C C . LEU A 1 91 ? 2.318 -1.811 9.322 1.00 93.81 91 LEU A C 1
ATOM 740 O O . LEU A 1 91 ? 1.690 -2.080 10.342 1.00 93.81 91 LEU A O 1
ATOM 744 N N . SER A 1 92 ? 2.220 -2.543 8.215 1.00 92.31 92 SER A N 1
ATOM 745 C CA . SER A 1 92 ? 1.370 -3.729 8.073 1.00 92.31 92 SER A CA 1
ATOM 746 C C . SER A 1 92 ? 1.592 -4.730 9.212 1.00 92.31 92 SER A C 1
ATOM 748 O O . SER A 1 92 ? 0.666 -5.049 9.961 1.00 92.31 92 SER A O 1
ATOM 750 N N . ARG A 1 93 ? 2.852 -5.126 9.450 1.00 91.62 93 ARG A N 1
ATOM 751 C CA . ARG A 1 93 ? 3.216 -6.043 10.548 1.00 91.62 93 ARG A CA 1
ATOM 752 C C . ARG A 1 93 ? 2.843 -5.490 11.924 1.00 91.62 93 ARG A C 1
ATOM 754 O O . ARG A 1 93 ? 2.466 -6.251 12.817 1.00 91.62 93 ARG A O 1
ATOM 761 N N . LYS A 1 94 ? 2.937 -4.169 12.109 1.00 88.00 94 LYS A N 1
ATOM 762 C CA . LYS A 1 94 ? 2.498 -3.501 13.339 1.00 88.00 94 LYS A CA 1
ATOM 763 C C . LYS A 1 94 ? 0.980 -3.597 13.521 1.00 88.00 94 LYS A C 1
ATOM 765 O O . LYS A 1 94 ? 0.551 -3.932 14.621 1.00 88.00 94 LYS A O 1
ATOM 770 N N . SER A 1 95 ? 0.189 -3.375 12.466 1.00 84.75 95 SER A N 1
ATOM 771 C CA . SER A 1 95 ? -1.274 -3.545 12.513 1.00 84.75 95 SER A CA 1
ATOM 772 C C . SER A 1 95 ? -1.661 -4.960 12.942 1.00 84.75 95 SER A C 1
ATOM 774 O O . SER A 1 95 ? -2.485 -5.135 13.844 1.00 84.75 95 SER A O 1
ATOM 776 N N . LEU A 1 96 ? -1.005 -5.973 12.366 1.00 85.88 96 LEU A N 1
ATOM 777 C CA . LEU A 1 96 ? -1.229 -7.369 12.728 1.00 85.88 96 LEU A CA 1
ATOM 778 C C . LEU A 1 96 ? -0.948 -7.618 14.217 1.00 85.88 96 LEU A C 1
ATOM 780 O O . LEU A 1 96 ? -1.799 -8.148 14.931 1.00 85.88 96 LEU A O 1
ATOM 784 N N . LYS A 1 97 ? 0.219 -7.183 14.711 1.00 83.38 97 LYS A N 1
ATOM 785 C CA . LYS A 1 97 ? 0.603 -7.330 16.123 1.00 83.38 97 LYS A CA 1
ATOM 786 C C . LYS A 1 97 ? -0.392 -6.646 17.065 1.00 83.38 97 LYS A C 1
ATOM 788 O O . LYS A 1 97 ? -0.798 -7.239 18.063 1.00 83.38 97 LYS A O 1
ATOM 793 N N . ASP A 1 98 ? -0.802 -5.422 16.746 1.00 80.19 98 ASP A N 1
ATOM 794 C CA . ASP A 1 98 ? -1.726 -4.646 17.576 1.00 80.19 98 ASP A CA 1
ATOM 795 C C . ASP A 1 98 ? -3.153 -5.222 17.546 1.00 80.19 98 ASP A C 1
ATOM 797 O O . ASP A 1 98 ? -3.875 -5.138 18.545 1.00 80.19 98 ASP A O 1
ATOM 801 N N . SER A 1 99 ? -3.548 -5.849 16.434 1.00 76.00 99 SER A N 1
ATOM 802 C CA . SER A 1 99 ? -4.805 -6.597 16.313 1.00 76.00 99 SER A CA 1
ATOM 803 C C . SER A 1 99 ? -4.789 -7.867 17.166 1.00 76.00 99 SER A C 1
ATOM 805 O O . SER A 1 99 ? -5.734 -8.099 17.920 1.00 76.00 99 SER A O 1
ATOM 807 N N . PHE A 1 100 ? -3.698 -8.642 17.129 1.00 68.56 100 PHE A N 1
ATOM 808 C CA . PHE A 1 100 ? -3.537 -9.841 17.962 1.00 68.56 100 PHE A CA 1
ATOM 809 C C . PHE A 1 100 ? -3.516 -9.521 19.460 1.00 68.56 100 PHE A C 1
ATOM 811 O O . PHE A 1 100 ? -4.226 -10.165 20.229 1.00 68.56 100 PHE A O 1
ATOM 818 N N . ILE A 1 101 ? -2.765 -8.501 19.889 1.00 65.62 101 ILE A N 1
ATOM 819 C CA . ILE A 1 101 ? -2.741 -8.075 21.300 1.00 65.62 101 ILE A CA 1
ATOM 820 C C . ILE A 1 101 ? -4.133 -7.614 21.751 1.00 65.62 101 ILE A C 1
ATOM 822 O O . ILE A 1 101 ? -4.559 -7.921 22.864 1.00 65.62 101 ILE A O 1
ATOM 826 N N . GLY A 1 102 ? -4.864 -6.901 20.889 1.00 60.50 102 GLY A N 1
ATOM 827 C CA . GLY A 1 102 ? -6.240 -6.490 21.166 1.00 60.50 102 GLY A CA 1
ATOM 828 C C . GLY A 1 102 ? -7.204 -7.669 21.329 1.00 60.50 102 GLY A C 1
ATOM 829 O O . GLY A 1 102 ? -8.045 -7.635 22.222 1.00 60.50 102 GLY A O 1
ATOM 830 N N . ALA A 1 103 ? -7.063 -8.713 20.509 1.00 61.88 103 ALA A N 1
ATOM 831 C CA . ALA A 1 103 ? -7.883 -9.920 20.595 1.00 61.88 103 ALA A CA 1
ATOM 832 C C . ALA A 1 103 ? -7.584 -10.745 21.858 1.00 61.88 103 ALA A C 1
ATOM 834 O O . ALA A 1 103 ? -8.512 -11.202 22.517 1.00 61.88 103 ALA A O 1
ATOM 835 N N . ILE A 1 104 ? -6.308 -10.882 22.240 1.00 59.06 104 ILE A N 1
ATOM 836 C CA . ILE A 1 104 ? -5.906 -11.629 23.443 1.00 59.06 104 ILE A CA 1
ATOM 837 C C . ILE A 1 104 ? -6.353 -10.895 24.713 1.00 59.06 104 ILE A C 1
ATOM 839 O O . ILE A 1 104 ? -6.969 -11.506 25.578 1.00 59.06 104 ILE A O 1
ATOM 843 N N . ASN A 1 105 ? -6.137 -9.579 24.807 1.00 53.19 105 ASN A N 1
ATOM 844 C CA . ASN A 1 105 ? -6.595 -8.799 25.965 1.00 53.19 105 ASN A CA 1
ATOM 845 C C . ASN A 1 105 ? -8.128 -8.659 26.027 1.00 53.19 105 ASN A C 1
ATOM 847 O O . ASN A 1 105 ? -8.670 -8.415 27.099 1.00 53.19 105 ASN A O 1
ATOM 851 N N . GLY A 1 106 ? -8.828 -8.803 24.897 1.00 49.22 106 GLY A N 1
ATOM 852 C CA . GLY A 1 106 ? -10.292 -8.838 24.847 1.00 49.22 106 GLY A CA 1
ATOM 853 C C . GLY A 1 106 ? -10.899 -10.198 25.211 1.00 49.22 106 GLY A C 1
ATOM 854 O O . GLY A 1 106 ? -12.058 -10.246 25.608 1.00 49.22 106 GLY A O 1
ATOM 855 N N . ALA A 1 107 ? -10.134 -11.290 25.102 1.00 53.47 107 ALA A N 1
ATOM 856 C CA . ALA A 1 107 ? -10.582 -12.648 25.420 1.00 53.47 107 ALA A CA 1
ATOM 857 C C . ALA A 1 107 ? -10.408 -13.033 26.905 1.00 53.47 107 ALA A C 1
ATOM 859 O O . ALA A 1 107 ? -10.945 -14.053 27.330 1.00 53.47 107 ALA A O 1
ATOM 860 N N . VAL A 1 108 ? -9.705 -12.225 27.711 1.00 49.94 108 VAL A N 1
ATOM 861 C CA . VAL A 1 108 ? -9.536 -12.435 29.163 1.00 49.94 108 VAL A CA 1
ATOM 862 C C . VAL A 1 108 ? -10.460 -11.507 29.959 1.00 49.94 108 VAL A C 1
ATOM 864 O O . VAL A 1 108 ? -9.990 -10.712 30.759 1.00 49.94 108 VAL A O 1
ATOM 867 N N . ILE A 1 109 ? -11.774 -11.587 29.724 1.00 51.09 109 ILE A N 1
ATOM 868 C CA . ILE A 1 109 ? -12.805 -11.338 30.750 1.00 51.09 109 ILE A CA 1
ATOM 869 C C . ILE A 1 109 ? -13.990 -12.265 30.429 1.00 51.09 109 ILE A C 1
ATOM 871 O O . ILE A 1 109 ? -14.772 -11.990 29.519 1.00 51.09 109 ILE A O 1
ATOM 875 N N . PRO A 1 110 ? -14.117 -13.381 31.159 1.00 40.53 110 PRO A N 1
ATOM 876 C CA . PRO A 1 110 ? -15.338 -13.566 31.933 1.00 40.53 110 PRO A CA 1
ATOM 877 C C . PRO A 1 110 ? -15.021 -13.959 33.384 1.00 40.53 110 PRO A C 1
ATOM 879 O O . PRO A 1 110 ? -14.196 -14.834 33.617 1.00 40.53 110 PRO A O 1
ATOM 882 N N . HIS A 1 111 ? -15.687 -13.227 34.285 1.00 42.41 111 HIS A N 1
ATOM 883 C CA . HIS A 1 111 ? -15.930 -13.417 35.724 1.00 42.41 111 HIS A CA 1
ATOM 884 C C . HIS A 1 111 ? -15.152 -14.492 36.493 1.00 42.41 111 HIS A C 1
ATOM 886 O O . HIS A 1 111 ? -15.338 -15.693 36.205 1.00 42.41 111 HIS A O 1
#